Protein AF-A0A9X6S5W9-F1 (afdb_monomer_lite)

Radius of gyration: 14.78 Å; chains: 1; bounding box: 29×33×41 Å

pLDDT: mean 85.68, std 14.86, range [44.19, 97.81]

Organism: NCBI:txid1624

Foldseek 3Di:
DADPDLVRLVVVLCQLPDPPDWDWDWDQDPVRDIDDTDTDDPVNSVVSNVVSVCNNCVRVVNNVQQDDDPPDGRPPDDPDD

Sequence (81 aa):
MEFESVEEALGFLLDTNHQGNEMRVATVNPDGTRSDFKKATLKDYKESNREAVYALCDMLGLEKVYLVTNGRKPPYFSEEI

Structure (mmCIF, N/CA/C/O backbone):
data_AF-A0A9X6S5W9-F1
#
_entry.id   AF-A0A9X6S5W9-F1
#
loop_
_atom_site.group_PDB
_atom_site.id
_atom_site.type_symbol
_atom_site.label_atom_id
_atom_site.label_alt_id
_atom_site.label_comp_id
_atom_site.label_asym_id
_atom_site.label_entity_id
_atom_site.label_seq_id
_atom_site.pdbx_PDB_ins_code
_atom_site.Cartn_x
_atom_site.Cartn_y
_atom_site.Cartn_z
_atom_site.occupancy
_atom_site.B_iso_or_equiv
_atom_site.auth_seq_id
_atom_site.auth_comp_id
_atom_site.auth_asym_id
_atom_site.auth_atom_id
_atom_site.pdbx_PDB_model_num
ATOM 1 N N . MET A 1 1 ? -1.125 6.660 -1.734 1.00 80.88 1 MET A N 1
ATOM 2 C CA . MET A 1 1 ? -2.168 6.139 -2.646 1.00 80.88 1 MET A CA 1
ATOM 3 C C . MET A 1 1 ? -3.526 6.457 -2.041 1.00 80.88 1 MET A C 1
ATOM 5 O O . MET A 1 1 ? -3.641 6.310 -0.835 1.00 80.88 1 MET A O 1
ATOM 9 N N . GLU A 1 2 ? -4.508 6.901 -2.826 1.00 84.06 2 GLU A N 1
ATOM 10 C CA . GLU A 1 2 ? -5.844 7.266 -2.323 1.00 84.06 2 GLU A CA 1
ATOM 11 C C . GLU A 1 2 ? -6.889 6.346 -2.955 1.00 84.06 2 GLU A C 1
ATOM 13 O O . GLU A 1 2 ? -6.797 6.068 -4.150 1.00 84.06 2 GLU A O 1
ATOM 18 N N . PHE A 1 3 ? -7.857 5.895 -2.160 1.00 94.75 3 PHE A N 1
ATOM 19 C CA . PHE A 1 3 ? -8.978 5.060 -2.593 1.00 94.75 3 PHE A CA 1
ATOM 20 C C . PHE A 1 3 ? -10.287 5.686 -2.117 1.00 94.75 3 PHE A C 1
ATOM 22 O O . PHE A 1 3 ? -10.337 6.270 -1.034 1.00 94.75 3 PHE A O 1
ATOM 29 N N . GLU A 1 4 ? -11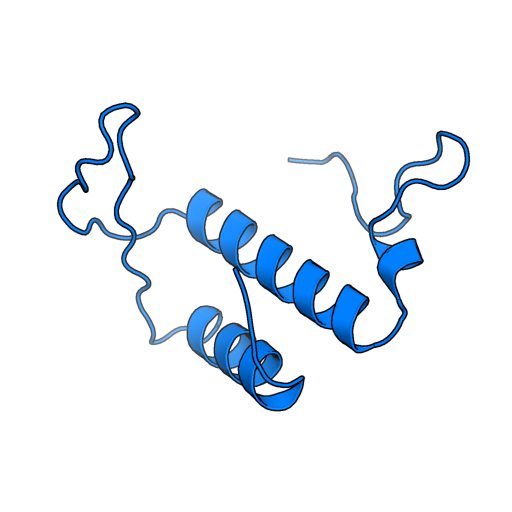.351 5.542 -2.898 1.00 94.56 4 GLU A N 1
ATOM 30 C CA . GLU A 1 4 ? -12.676 6.075 -2.572 1.00 94.56 4 GLU A CA 1
ATOM 31 C C . GLU A 1 4 ? -13.475 5.135 -1.656 1.00 94.56 4 GLU A C 1
ATOM 33 O O . GLU A 1 4 ? -14.416 5.565 -0.987 1.00 94.56 4 GLU A O 1
ATOM 38 N N . SER A 1 5 ? -13.118 3.845 -1.617 1.00 96.75 5 SER A N 1
ATOM 39 C CA . SER A 1 5 ? -13.818 2.829 -0.824 1.00 96.75 5 SER A CA 1
ATOM 40 C C . SER A 1 5 ? -12.918 1.679 -0.368 1.00 96.75 5 SER A C 1
ATOM 42 O O . SER A 1 5 ? -11.851 1.413 -0.929 1.00 96.75 5 SER A O 1
ATOM 44 N N . VAL A 1 6 ? -13.398 0.941 0.638 1.00 97.19 6 VAL A N 1
ATOM 45 C CA . VAL A 1 6 ? -12.758 -0.289 1.125 1.00 97.19 6 VAL A CA 1
ATOM 46 C C . VAL A 1 6 ? -12.721 -1.349 0.023 1.00 97.19 6 VAL A C 1
ATOM 48 O O . VAL A 1 6 ? -11.704 -2.025 -0.137 1.00 97.19 6 VAL A O 1
ATOM 51 N N . GLU A 1 7 ? -13.795 -1.484 -0.762 1.00 97.81 7 GLU A N 1
ATOM 52 C CA . GLU A 1 7 ? -13.848 -2.415 -1.889 1.00 97.81 7 GLU A CA 1
ATOM 53 C C . GLU A 1 7 ? -12.776 -2.116 -2.942 1.00 97.81 7 GLU A C 1
ATOM 55 O O . GLU A 1 7 ? -12.146 -3.046 -3.445 1.00 97.81 7 GLU A O 1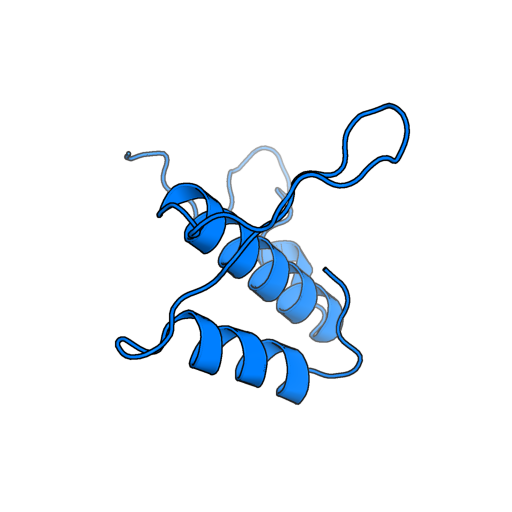
ATOM 60 N N . GLU A 1 8 ? -12.530 -0.840 -3.248 1.00 97.62 8 GLU A N 1
ATOM 61 C CA . GLU A 1 8 ? -11.505 -0.437 -4.214 1.00 97.62 8 GLU A CA 1
ATOM 62 C C . GLU A 1 8 ? -10.098 -0.816 -3.736 1.00 97.62 8 GLU A C 1
ATOM 64 O O . GLU A 1 8 ? -9.332 -1.437 -4.477 1.00 97.62 8 GLU A O 1
ATOM 69 N N . ALA A 1 9 ? -9.773 -0.525 -2.475 1.00 96.56 9 ALA A N 1
ATOM 70 C CA . ALA A 1 9 ? -8.466 -0.854 -1.918 1.00 96.56 9 ALA A CA 1
ATOM 71 C C . ALA A 1 9 ? -8.235 -2.372 -1.795 1.00 96.56 9 ALA A C 1
ATOM 73 O O . ALA A 1 9 ? -7.136 -2.863 -2.070 1.00 96.56 9 ALA A O 1
ATOM 74 N N . LEU A 1 10 ? -9.271 -3.143 -1.438 1.00 97.75 10 LEU A N 1
ATOM 75 C CA . LEU A 1 10 ? -9.207 -4.609 -1.446 1.00 97.75 10 LEU A CA 1
ATOM 76 C C . LEU A 1 10 ? -9.055 -5.163 -2.867 1.00 97.75 10 LEU A C 1
ATOM 78 O O . LEU A 1 10 ? -8.258 -6.077 -3.081 1.00 97.75 10 LEU A O 1
ATOM 82 N N . GLY A 1 11 ? -9.779 -4.599 -3.837 1.00 97.38 11 GLY A N 1
ATOM 83 C CA . GLY A 1 11 ? -9.658 -4.953 -5.250 1.00 97.38 11 GLY A CA 1
ATOM 84 C C . GLY A 1 11 ? -8.242 -4.728 -5.775 1.00 97.38 11 GLY A C 1
ATOM 85 O O . GLY A 1 11 ? -7.663 -5.632 -6.376 1.00 97.38 11 GLY A O 1
ATOM 86 N N . PHE A 1 12 ? -7.643 -3.577 -5.459 1.00 95.62 12 PHE A N 1
ATOM 87 C CA . PHE A 1 12 ? -6.252 -3.275 -5.791 1.00 95.62 12 PHE A CA 1
ATOM 88 C C . PHE A 1 12 ? -5.270 -4.295 -5.199 1.00 95.62 12 PHE A C 1
ATOM 90 O O . PHE A 1 12 ? -4.374 -4.768 -5.902 1.00 95.62 12 PHE A O 1
ATOM 97 N N . LEU A 1 13 ? -5.428 -4.663 -3.921 1.00 96.12 13 LEU A N 1
ATOM 98 C CA . LEU A 1 13 ? -4.564 -5.654 -3.273 1.00 96.12 13 LEU A CA 1
ATOM 99 C C . LEU A 1 13 ? -4.710 -7.043 -3.902 1.00 96.12 13 LEU A C 1
ATOM 101 O O . LEU A 1 13 ? -3.701 -7.716 -4.116 1.0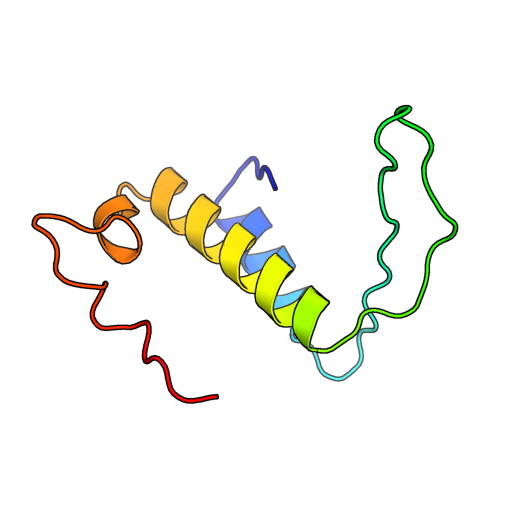0 96.12 13 LEU A O 1
ATOM 105 N N . LEU A 1 14 ? -5.932 -7.479 -4.212 1.00 96.69 14 LEU A N 1
ATOM 106 C CA . LEU A 1 14 ? -6.165 -8.763 -4.877 1.00 96.69 14 LEU A CA 1
ATOM 107 C C . LEU A 1 14 ? -5.537 -8.793 -6.273 1.00 96.69 14 LEU A C 1
ATOM 109 O O . LEU A 1 14 ? -4.858 -9.762 -6.608 1.00 96.69 14 LEU A O 1
ATOM 113 N N . ASP A 1 15 ? -5.717 -7.726 -7.052 1.00 95.38 15 ASP A N 1
ATOM 114 C CA . ASP A 1 15 ? -5.168 -7.612 -8.403 1.00 95.38 15 ASP A CA 1
ATOM 115 C C . ASP A 1 15 ? -3.633 -7.571 -8.384 1.00 95.38 15 ASP A C 1
ATOM 117 O O . ASP A 1 15 ? -2.968 -8.350 -9.066 1.00 95.38 15 ASP A O 1
ATOM 121 N N . THR A 1 16 ? -3.051 -6.739 -7.520 1.00 93.38 16 THR A N 1
ATOM 122 C CA . THR A 1 16 ? -1.595 -6.561 -7.423 1.00 93.38 16 THR A CA 1
ATOM 123 C C . THR A 1 16 ? -0.881 -7.824 -6.934 1.00 93.38 16 THR A C 1
ATOM 125 O O . THR A 1 16 ? 0.260 -8.073 -7.319 1.00 93.38 16 THR A O 1
ATOM 128 N N . ASN A 1 17 ? -1.529 -8.645 -6.101 1.00 91.88 17 ASN A N 1
ATOM 129 C CA . ASN A 1 17 ? -0.940 -9.882 -5.572 1.00 91.88 17 ASN A CA 1
ATOM 130 C C . ASN A 1 17 ? -1.313 -11.136 -6.382 1.00 91.88 17 ASN A C 1
ATOM 132 O O . ASN A 1 17 ? -0.885 -12.241 -6.036 1.00 91.88 17 ASN A O 1
ATOM 136 N N . HIS A 1 18 ? -2.077 -10.997 -7.468 1.00 94.31 18 HIS A N 1
ATOM 137 C CA . HIS A 1 18 ? -2.385 -12.114 -8.350 1.00 94.31 18 HIS A CA 1
ATOM 138 C C . HIS A 1 18 ? -1.140 -12.542 -9.147 1.00 94.31 18 HIS A C 1
ATOM 140 O O . HIS A 1 18 ? -0.484 -11.728 -9.791 1.00 94.31 18 HIS A O 1
ATOM 146 N N . GLN A 1 19 ? -0.830 -13.845 -9.163 1.00 88.75 19 GLN A N 1
ATOM 147 C CA . GLN A 1 19 ? 0.402 -14.379 -9.775 1.00 88.75 19 GLN A CA 1
ATOM 148 C C . GLN A 1 19 ? 0.527 -14.107 -11.283 1.00 88.75 19 GLN A C 1
ATOM 150 O O . GLN A 1 19 ? 1.632 -14.119 -11.820 1.00 88.75 19 GLN A O 1
ATOM 155 N N . GLY A 1 20 ? -0.599 -13.897 -11.968 1.00 91.75 20 GLY A N 1
ATOM 156 C CA . GLY A 1 20 ? -0.638 -13.596 -13.401 1.00 91.75 20 GLY A CA 1
ATOM 157 C C . GLY A 1 20 ? -0.454 -12.118 -13.754 1.00 91.75 20 GLY A C 1
ATOM 158 O O . GLY A 1 20 ? -0.366 -11.806 -14.938 1.00 91.75 20 GLY A O 1
ATOM 159 N N . ASN A 1 21 ? -0.413 -11.220 -12.766 1.00 89.62 21 ASN A N 1
ATOM 160 C CA . ASN A 1 21 ? -0.389 -9.781 -13.002 1.00 89.62 21 ASN A CA 1
ATOM 161 C C . ASN A 1 21 ? 1.018 -9.198 -12.833 1.00 89.62 21 ASN A C 1
ATOM 163 O O . ASN A 1 21 ? 1.744 -9.509 -11.888 1.00 89.62 21 ASN A O 1
ATOM 167 N N . GLU A 1 22 ? 1.392 -8.295 -13.741 1.00 91.25 22 GLU A N 1
ATOM 168 C CA . GLU A 1 22 ? 2.645 -7.546 -13.664 1.00 91.25 22 GLU A CA 1
ATOM 169 C C . GLU A 1 22 ? 2.369 -6.066 -13.399 1.00 91.25 22 GLU A C 1
ATOM 171 O O . GLU A 1 22 ? 1.781 -5.365 -14.223 1.00 91.25 22 GLU A O 1
ATOM 176 N N . MET A 1 23 ? 2.853 -5.566 -12.264 1.00 91.25 23 MET A N 1
ATOM 177 C CA . MET A 1 23 ? 2.798 -4.149 -11.939 1.00 91.25 23 MET A CA 1
ATOM 178 C C . MET A 1 23 ? 3.894 -3.400 -12.699 1.00 91.25 23 MET A C 1
ATOM 180 O O . MET A 1 23 ? 5.037 -3.859 -12.826 1.00 91.25 23 MET A O 1
ATOM 184 N N . ARG A 1 24 ? 3.559 -2.203 -13.180 1.00 92.56 24 ARG A N 1
ATOM 185 C CA . ARG A 1 24 ? 4.521 -1.267 -13.762 1.00 92.56 24 ARG A CA 1
ATOM 186 C C . ARG A 1 24 ? 4.493 0.033 -12.986 1.00 92.56 24 ARG A C 1
ATOM 188 O O . ARG A 1 24 ? 3.427 0.556 -12.685 1.00 92.56 24 ARG A O 1
ATOM 195 N N . VAL A 1 25 ? 5.674 0.559 -12.697 1.00 91.31 25 VAL A N 1
ATOM 196 C CA . VAL A 1 25 ? 5.838 1.781 -11.909 1.00 91.31 25 VAL A CA 1
ATOM 197 C C . VAL A 1 25 ? 6.622 2.815 -12.697 1.00 91.31 25 VAL A C 1
ATOM 199 O O . VAL A 1 25 ? 7.510 2.476 -13.482 1.00 91.31 25 VAL A O 1
ATOM 202 N N . ALA A 1 26 ? 6.293 4.079 -12.470 1.00 90.94 26 ALA A N 1
ATOM 203 C CA . ALA A 1 26 ? 7.053 5.227 -12.935 1.00 90.94 26 ALA A CA 1
ATOM 204 C C . ALA A 1 26 ? 7.475 6.047 -11.715 1.00 90.94 26 ALA A C 1
ATOM 206 O O . ALA A 1 26 ? 6.740 6.138 -10.731 1.00 90.94 26 ALA A O 1
ATOM 207 N N . THR A 1 27 ? 8.662 6.634 -11.768 1.00 87.38 27 THR A N 1
ATOM 208 C CA . THR A 1 27 ? 9.157 7.519 -10.717 1.00 87.38 27 THR A CA 1
ATOM 209 C C . THR A 1 27 ? 8.834 8.957 -11.094 1.00 87.38 27 THR A C 1
ATOM 211 O O . THR A 1 27 ? 9.044 9.362 -12.237 1.00 87.38 27 THR A O 1
ATOM 214 N N . VAL A 1 28 ? 8.314 9.722 -10.136 1.00 88.31 28 VAL A N 1
ATOM 215 C CA . VAL A 1 28 ? 8.192 11.174 -10.271 1.00 88.31 28 VAL A CA 1
ATOM 216 C C . VAL A 1 28 ? 9.500 11.784 -9.783 1.00 88.31 28 VAL A C 1
ATOM 218 O O . VAL A 1 28 ? 9.892 11.587 -8.633 1.00 88.31 28 VAL A O 1
ATOM 221 N N . ASN A 1 29 ? 10.200 12.472 -10.672 1.00 87.06 29 ASN A N 1
ATOM 222 C CA . ASN A 1 29 ? 11.430 13.180 -10.361 1.00 87.06 29 ASN A CA 1
ATOM 223 C C . ASN A 1 29 ? 11.128 14.453 -9.545 1.00 87.06 29 ASN A C 1
ATOM 225 O O . ASN A 1 29 ? 10.001 14.951 -9.573 1.00 87.06 29 ASN A O 1
ATOM 229 N N . PRO A 1 30 ? 12.125 15.028 -8.846 1.00 90.06 30 PRO A N 1
ATOM 230 C CA . PRO A 1 30 ? 11.933 16.247 -8.053 1.00 90.06 30 PRO A CA 1
ATOM 231 C C . PRO A 1 30 ? 11.437 17.463 -8.851 1.00 90.06 30 PRO A C 1
ATOM 233 O O . PRO A 1 30 ? 10.831 18.363 -8.281 1.00 90.06 30 PRO A O 1
ATOM 236 N N . ASP A 1 31 ? 11.681 17.490 -10.163 1.00 92.06 31 ASP A N 1
ATOM 237 C CA . ASP A 1 31 ? 11.200 18.520 -11.092 1.00 92.06 31 ASP A CA 1
ATOM 238 C C . ASP A 1 31 ? 9.749 18.291 -11.567 1.00 92.06 31 ASP A C 1
ATOM 240 O O . ASP A 1 31 ? 9.239 19.036 -12.402 1.00 92.06 31 ASP A O 1
ATOM 244 N N . GLY A 1 32 ? 9.079 17.256 -11.048 1.00 89.00 32 GLY A N 1
ATOM 245 C CA . GLY A 1 32 ? 7.717 16.872 -11.408 1.00 89.00 32 GLY A CA 1
ATOM 246 C C . GLY A 1 32 ? 7.609 16.030 -12.683 1.00 89.00 32 GLY A C 1
ATOM 247 O O . GLY A 1 32 ? 6.507 15.591 -13.021 1.00 89.00 32 GLY A O 1
ATOM 248 N N . THR A 1 33 ? 8.714 15.762 -13.387 1.00 92.19 33 THR A N 1
ATOM 249 C CA . THR A 1 33 ? 8.703 14.891 -14.571 1.00 92.19 33 THR A CA 1
ATOM 250 C C . THR A 1 33 ? 8.513 13.428 -14.176 1.00 92.19 33 THR A C 1
ATOM 252 O O . THR A 1 33 ? 8.946 12.990 -13.111 1.00 92.19 33 THR A O 1
ATOM 255 N N . ARG A 1 34 ? 7.845 12.645 -15.028 1.00 90.81 34 ARG A N 1
ATOM 256 C CA . ARG A 1 34 ? 7.659 11.201 -14.823 1.00 90.81 34 ARG A CA 1
ATOM 257 C C . ARG A 1 34 ? 8.622 10.418 -15.700 1.00 90.81 34 ARG A C 1
ATOM 259 O O . ARG A 1 34 ? 8.748 10.716 -16.884 1.00 90.81 34 ARG A O 1
ATOM 266 N N . SER A 1 35 ? 9.264 9.406 -15.125 1.00 90.25 35 SER A N 1
ATOM 267 C CA . SER A 1 35 ? 10.030 8.428 -15.896 1.00 90.25 35 SER A CA 1
ATOM 268 C C . SER A 1 35 ? 9.114 7.554 -16.752 1.00 90.25 35 SER A C 1
ATOM 270 O O . SER A 1 35 ? 7.913 7.443 -16.496 1.00 90.25 35 SER A O 1
ATOM 272 N N . ASP A 1 36 ? 9.711 6.824 -17.690 1.00 93.81 36 ASP A N 1
ATOM 273 C CA . ASP A 1 36 ? 9.027 5.714 -18.344 1.00 93.81 36 ASP A CA 1
ATOM 274 C C . ASP A 1 36 ? 8.592 4.647 -17.330 1.00 93.81 36 ASP A C 1
ATOM 276 O O . ASP A 1 36 ? 9.201 4.464 -16.266 1.00 93.81 36 ASP A O 1
ATOM 280 N N . PHE A 1 37 ? 7.541 3.911 -17.689 1.00 92.75 37 PHE A N 1
ATOM 281 C CA . PHE A 1 37 ? 7.060 2.776 -16.912 1.00 92.75 37 PHE A CA 1
ATOM 282 C C . PHE A 1 37 ? 8.021 1.594 -17.016 1.00 92.75 37 PHE A C 1
ATOM 284 O O . PHE A 1 37 ? 8.174 0.984 -18.081 1.00 92.75 37 PHE A O 1
ATOM 291 N N . LYS A 1 38 ? 8.578 1.186 -15.879 1.00 93.12 38 LYS A N 1
ATOM 292 C CA . LYS A 1 38 ? 9.403 -0.020 -15.744 1.00 93.12 38 LYS A CA 1
ATOM 293 C C . LYS A 1 38 ? 8.643 -1.135 -15.034 1.00 93.12 38 LYS A C 1
ATOM 295 O O . LYS A 1 38 ? 7.662 -0.880 -14.337 1.00 93.12 38 LYS A O 1
ATOM 300 N N . LYS A 1 39 ? 9.109 -2.374 -15.205 1.00 94.56 39 LYS A N 1
ATOM 301 C CA . LYS A 1 39 ? 8.618 -3.517 -14.427 1.00 94.56 39 LYS A CA 1
ATOM 302 C C . LYS A 1 39 ? 8.862 -3.258 -12.939 1.00 94.56 39 LYS A C 1
ATOM 304 O O . LYS A 1 39 ? 9.962 -2.846 -12.564 1.00 94.56 39 LYS A O 1
ATOM 309 N N . ALA A 1 40 ? 7.839 -3.478 -12.122 1.00 92.88 40 ALA A N 1
ATOM 310 C CA . ALA A 1 40 ? 7.945 -3.349 -10.679 1.00 92.88 40 ALA A CA 1
ATOM 311 C C . ALA A 1 40 ? 8.911 -4.390 -10.101 1.00 92.88 40 ALA A C 1
ATOM 313 O O . ALA A 1 40 ? 8.930 -5.559 -10.494 1.00 92.88 40 ALA A O 1
ATOM 314 N N . THR A 1 41 ? 9.717 -3.952 -9.144 1.00 93.88 41 THR A N 1
ATOM 315 C CA . THR A 1 41 ? 10.548 -4.815 -8.307 1.00 93.88 41 THR A CA 1
ATOM 316 C C . THR A 1 41 ? 9.751 -5.304 -7.102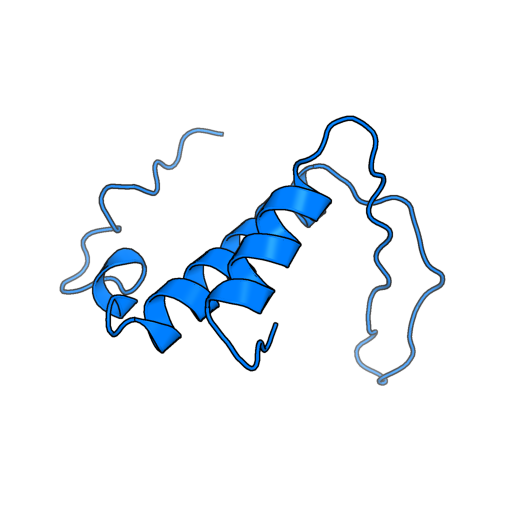 1.00 93.88 41 THR A C 1
ATOM 318 O O . THR A 1 41 ? 8.749 -4.701 -6.724 1.00 93.88 41 THR A O 1
ATOM 321 N N . LEU A 1 42 ? 10.230 -6.346 -6.416 1.00 92.81 42 LEU A N 1
ATOM 322 C CA . LEU A 1 42 ? 9.624 -6.801 -5.158 1.00 92.81 42 LEU A CA 1
ATOM 323 C C . LEU A 1 42 ? 9.501 -5.671 -4.120 1.00 92.81 42 LEU A C 1
ATOM 325 O O . LEU A 1 42 ? 8.551 -5.647 -3.342 1.00 92.81 42 LEU A O 1
ATOM 329 N N . LYS A 1 43 ? 10.451 -4.728 -4.109 1.00 92.31 43 LYS A N 1
ATOM 330 C CA . LYS A 1 43 ? 10.392 -3.558 -3.230 1.00 92.31 43 LYS A CA 1
ATOM 331 C C . LYS A 1 43 ? 9.194 -2.670 -3.569 1.00 92.31 43 LYS A C 1
ATOM 333 O O . LYS A 1 43 ? 8.504 -2.247 -2.651 1.00 92.31 43 LYS A O 1
ATOM 338 N N . ASP A 1 44 ? 8.930 -2.446 -4.854 1.00 92.44 44 ASP A N 1
ATOM 339 C CA . ASP A 1 44 ? 7.789 -1.645 -5.306 1.00 92.44 44 ASP A CA 1
ATOM 340 C C . ASP A 1 44 ? 6.463 -2.314 -4.910 1.00 92.44 44 ASP A C 1
ATOM 342 O O . ASP A 1 44 ? 5.590 -1.654 -4.362 1.00 92.44 44 ASP A O 1
ATOM 346 N N . TYR A 1 45 ? 6.342 -3.637 -5.077 1.00 93.12 45 TYR A N 1
ATOM 347 C CA . TYR A 1 45 ? 5.165 -4.390 -4.612 1.00 93.12 45 TYR A CA 1
ATOM 348 C C . TYR A 1 45 ? 4.946 -4.260 -3.101 1.00 93.12 45 TYR A C 1
ATOM 350 O O . TYR A 1 45 ? 3.830 -4.004 -2.653 1.00 93.12 45 TYR A O 1
ATOM 358 N N . LYS A 1 46 ? 6.009 -4.417 -2.299 1.00 92.50 46 LYS A N 1
ATOM 359 C CA . LYS A 1 46 ? 5.934 -4.260 -0.837 1.00 92.50 46 LYS A CA 1
ATOM 360 C C . LYS A 1 46 ? 5.507 -2.847 -0.442 1.00 92.50 46 LYS A C 1
ATOM 362 O O . LYS A 1 46 ? 4.731 -2.698 0.497 1.00 92.50 46 LYS A O 1
ATOM 367 N N . GLU A 1 47 ? 6.006 -1.835 -1.146 1.00 91.94 47 GLU A N 1
ATOM 368 C CA . GLU A 1 47 ? 5.647 -0.435 -0.926 1.00 91.94 47 GLU A CA 1
ATOM 369 C C . GLU A 1 47 ? 4.168 -0.183 -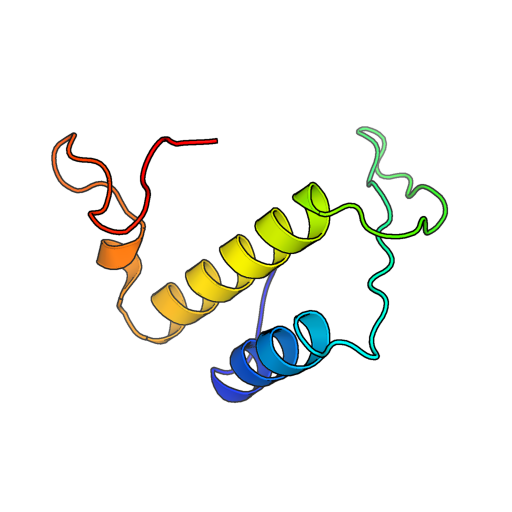1.238 1.00 91.94 47 GLU A C 1
ATOM 371 O O . GLU A 1 47 ? 3.431 0.263 -0.362 1.00 91.94 47 GLU A O 1
ATOM 376 N N . SER A 1 48 ? 3.711 -0.551 -2.439 1.00 92.31 48 SER A N 1
ATOM 377 C CA . SER A 1 48 ? 2.321 -0.365 -2.865 1.00 92.31 48 SER A CA 1
ATOM 378 C C . SER A 1 48 ? 1.332 -1.133 -1.989 1.00 92.31 48 SER A C 1
ATOM 380 O O . SER A 1 48 ? 0.315 -0.575 -1.583 1.00 92.31 48 SER A O 1
ATOM 382 N N . ASN A 1 49 ? 1.647 -2.380 -1.623 1.00 94.12 49 ASN A N 1
ATOM 383 C CA . ASN A 1 49 ? 0.828 -3.151 -0.686 1.00 94.12 49 ASN A CA 1
ATOM 384 C C . ASN A 1 49 ? 0.754 -2.468 0.687 1.00 94.12 49 ASN A C 1
ATOM 386 O O . ASN A 1 49 ? -0.316 -2.423 1.289 1.00 94.12 49 ASN A O 1
ATOM 390 N N . ARG A 1 50 ? 1.873 -1.928 1.190 1.00 92.56 50 ARG A N 1
ATOM 391 C CA . ARG A 1 50 ? 1.895 -1.228 2.480 1.00 92.56 50 ARG A CA 1
ATOM 392 C C . ARG A 1 50 ? 1.029 0.027 2.446 1.00 92.56 50 ARG A C 1
ATOM 394 O O . ARG A 1 50 ? 0.230 0.213 3.356 1.00 92.56 50 ARG A O 1
ATOM 401 N N . GLU A 1 51 ? 1.155 0.852 1.408 1.00 93.12 51 GLU A N 1
ATOM 402 C CA . GLU A 1 51 ? 0.311 2.043 1.247 1.00 93.12 51 GLU A CA 1
ATOM 403 C C . GLU A 1 51 ? -1.177 1.687 1.169 1.00 93.12 51 GLU A C 1
ATOM 405 O O . GLU A 1 51 ? -1.990 2.330 1.827 1.00 93.12 51 GLU A O 1
ATOM 410 N N . ALA A 1 52 ? -1.538 0.633 0.430 1.00 94.94 52 ALA A N 1
ATOM 411 C CA . ALA A 1 52 ? -2.929 0.204 0.330 1.00 94.94 52 ALA A CA 1
ATOM 412 C C . ALA A 1 52 ? -3.490 -0.323 1.657 1.00 94.94 52 ALA A C 1
ATOM 414 O O . ALA A 1 52 ? -4.629 -0.026 2.013 1.00 94.94 52 ALA A O 1
ATOM 415 N N . VAL A 1 53 ? -2.679 -1.042 2.437 1.00 94.25 53 VAL A N 1
ATOM 416 C CA . VAL A 1 53 ? -3.053 -1.456 3.796 1.00 94.25 53 VAL A CA 1
ATOM 417 C C . VAL A 1 53 ? -3.222 -0.250 4.724 1.00 94.25 53 VAL A C 1
ATOM 419 O O . VAL A 1 53 ? -4.130 -0.262 5.552 1.00 94.25 53 VAL A O 1
ATOM 422 N N . TYR A 1 54 ? -2.393 0.790 4.600 1.00 92.81 54 TYR A N 1
ATOM 423 C CA . TYR A 1 54 ? -2.534 2.007 5.409 1.00 92.81 54 TYR A CA 1
ATOM 424 C C . TYR A 1 54 ? -3.833 2.737 5.075 1.00 92.81 54 TYR A C 1
ATOM 426 O O . TYR A 1 54 ? -4.610 3.011 5.983 1.00 92.81 54 TYR A O 1
ATOM 434 N N . ALA A 1 55 ? -4.130 2.922 3.787 1.00 94.12 55 ALA A N 1
ATOM 435 C CA . ALA A 1 55 ? -5.384 3.528 3.350 1.00 94.12 55 ALA A CA 1
ATOM 436 C C . ALA A 1 55 ? -6.613 2.728 3.827 1.00 94.12 55 ALA A C 1
ATOM 438 O O . ALA A 1 55 ? -7.593 3.309 4.288 1.00 94.12 55 ALA A O 1
ATOM 439 N N . LEU A 1 56 ? -6.554 1.389 3.795 1.00 95.56 56 LEU A N 1
ATOM 440 C CA . LEU A 1 56 ? -7.586 0.530 4.391 1.00 95.56 56 LEU A CA 1
ATOM 441 C C . LEU A 1 56 ? -7.733 0.751 5.895 1.00 95.56 56 LEU A C 1
ATOM 443 O O . LEU A 1 56 ? -8.853 0.805 6.399 1.00 95.56 56 LEU A O 1
ATOM 447 N N . CYS A 1 57 ? -6.619 0.862 6.617 1.00 93.44 57 CYS A N 1
ATOM 448 C CA . CYS A 1 57 ? -6.656 1.134 8.047 1.00 93.44 57 CYS A CA 1
ATOM 449 C C . CYS A 1 57 ? -7.310 2.491 8.329 1.00 93.44 57 CYS A C 1
ATOM 451 O O . CYS A 1 57 ? -8.158 2.559 9.212 1.00 93.44 57 CYS A O 1
ATOM 453 N N . ASP A 1 58 ? -6.981 3.526 7.558 1.00 93.00 58 ASP A N 1
ATOM 454 C CA . ASP A 1 58 ? -7.549 4.871 7.703 1.00 93.00 58 ASP A CA 1
ATOM 455 C C . ASP A 1 58 ? -9.057 4.883 7.436 1.00 93.00 58 ASP A C 1
ATOM 457 O O . ASP A 1 58 ? -9.835 5.376 8.251 1.00 93.00 58 ASP A O 1
ATOM 461 N N . MET A 1 59 ? -9.503 4.242 6.351 1.00 95.00 59 MET A N 1
ATOM 462 C CA . MET A 1 59 ? -10.930 4.127 6.023 1.00 95.00 59 MET A CA 1
ATOM 463 C C . MET A 1 59 ? -11.740 3.371 7.087 1.00 95.00 59 MET A C 1
ATOM 465 O O . MET A 1 59 ? -12.933 3.623 7.257 1.00 95.00 59 MET A O 1
ATOM 469 N N . LEU A 1 60 ? -11.108 2.439 7.803 1.00 95.44 60 LEU A N 1
ATOM 470 C CA . LEU A 1 60 ? -11.754 1.598 8.813 1.00 95.44 60 LEU A CA 1
ATOM 471 C C . LEU A 1 60 ? -11.589 2.119 10.254 1.00 95.44 60 LEU A C 1
ATOM 473 O O . LEU A 1 60 ? -12.097 1.480 11.179 1.00 95.44 60 LEU A O 1
ATOM 477 N N . GLY A 1 61 ? -10.879 3.232 10.478 1.00 93.62 61 GLY A N 1
ATOM 478 C CA . GLY A 1 61 ? -10.555 3.719 11.829 1.00 93.62 61 GLY A CA 1
ATOM 479 C C . GLY A 1 61 ? -9.626 2.773 12.610 1.00 93.62 61 GLY A C 1
ATOM 480 O O . GLY A 1 61 ? -9.786 2.548 13.815 1.00 93.62 61 GLY A O 1
ATOM 481 N N . LEU A 1 62 ? -8.703 2.124 11.897 1.00 92.75 62 LEU A N 1
ATOM 482 C CA . LEU A 1 62 ? -7.728 1.152 12.396 1.00 92.75 62 LEU A CA 1
ATOM 483 C C . LEU A 1 62 ? -6.288 1.679 12.316 1.00 92.75 62 LEU A C 1
ATOM 485 O O . LEU A 1 62 ? -5.342 0.894 12.313 1.00 92.75 62 LEU A O 1
ATOM 489 N N . GLU A 1 63 ? -6.087 2.993 12.305 1.00 88.00 63 GLU A N 1
ATOM 490 C CA . GLU A 1 63 ? -4.787 3.654 12.119 1.00 88.00 63 GLU A CA 1
ATOM 491 C C . GLU A 1 63 ? -3.753 3.196 13.157 1.00 88.00 63 GLU A C 1
ATOM 493 O O . GLU A 1 63 ? -2.565 3.056 12.872 1.00 88.00 63 GLU A O 1
ATOM 498 N N . LYS A 1 64 ? -4.218 2.823 14.357 1.00 86.62 64 LYS A N 1
ATOM 499 C CA . LYS A 1 64 ? -3.412 2.192 15.419 1.00 86.62 64 LYS A CA 1
ATOM 500 C C . LYS A 1 64 ? -2.627 0.942 14.981 1.00 86.62 64 LYS A C 1
ATOM 502 O O . LYS A 1 64 ? -1.720 0.524 15.694 1.00 86.62 64 LYS A O 1
ATOM 507 N N . VAL A 1 65 ? -3.008 0.293 13.877 1.00 84.00 65 VAL A N 1
ATOM 508 C CA . VAL A 1 65 ? -2.335 -0.903 13.341 1.00 84.00 65 VAL A CA 1
ATOM 509 C C . VAL A 1 65 ? -0.953 -0.568 12.790 1.00 84.00 65 VAL A C 1
ATOM 511 O O . VAL A 1 65 ? -0.055 -1.402 12.886 1.00 84.00 65 VAL A O 1
ATOM 514 N N . TYR A 1 66 ? -0.768 0.630 12.236 1.00 81.69 66 TYR A N 1
ATOM 515 C CA . TYR A 1 66 ? 0.511 1.063 11.672 1.00 81.69 66 TYR A CA 1
ATOM 516 C C . TYR A 1 66 ? 1.097 2.289 12.385 1.00 81.69 66 TYR A C 1
ATOM 518 O O . TYR A 1 66 ? 2.309 2.509 12.333 1.00 81.69 66 TYR A O 1
ATOM 526 N N . LEU A 1 67 ? 0.274 3.062 13.098 1.00 80.19 67 LEU A N 1
ATOM 527 C CA . LEU A 1 67 ? 0.732 4.149 13.952 1.00 80.19 67 LEU A CA 1
ATOM 528 C C . LEU A 1 67 ? 1.368 3.595 15.231 1.00 80.19 67 LEU A C 1
ATOM 530 O O . LEU A 1 67 ? 0.748 2.893 16.028 1.00 80.19 67 LEU A O 1
ATOM 534 N N . VAL A 1 68 ? 2.629 3.959 15.451 1.00 67.25 68 VAL A N 1
ATOM 535 C CA . VAL A 1 68 ? 3.371 3.644 16.675 1.00 67.25 68 VAL A CA 1
ATOM 536 C C . VAL A 1 68 ? 2.810 4.465 17.834 1.00 67.25 68 VAL A C 1
ATOM 538 O O . VAL A 1 68 ? 3.164 5.627 18.021 1.00 67.25 68 VAL A O 1
ATOM 541 N N . THR A 1 69 ? 1.967 3.860 18.666 1.00 53.31 69 THR A N 1
ATOM 542 C CA . THR A 1 69 ? 1.616 4.446 19.964 1.00 53.31 69 THR A CA 1
ATOM 543 C C . THR A 1 69 ? 2.694 4.074 20.9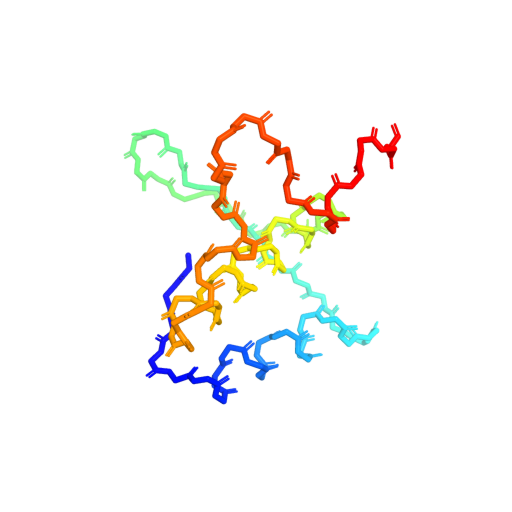89 1.00 53.31 69 THR A C 1
ATOM 545 O O . THR A 1 69 ? 2.896 2.895 21.275 1.00 53.31 69 THR A O 1
ATOM 548 N N . ASN A 1 70 ? 3.378 5.069 21.565 1.00 53.53 70 ASN A N 1
ATOM 549 C CA . ASN A 1 70 ? 4.329 4.927 22.685 1.00 53.53 70 ASN A CA 1
ATOM 550 C C . ASN A 1 70 ? 5.645 4.174 22.393 1.00 53.53 70 ASN A C 1
ATOM 552 O O . ASN A 1 70 ? 6.087 3.356 23.201 1.00 53.53 70 ASN A O 1
ATOM 556 N N . GLY A 1 71 ? 6.297 4.442 21.256 1.00 55.88 71 GLY A N 1
ATOM 557 C CA . GLY A 1 71 ? 7.662 3.955 20.984 1.00 55.88 71 GLY A CA 1
ATOM 558 C C . GLY A 1 71 ? 7.795 2.438 20.786 1.00 55.88 71 GLY A C 1
ATOM 559 O O . GLY A 1 71 ? 8.909 1.927 20.684 1.00 55.88 71 GLY A O 1
ATOM 560 N N . ARG A 1 72 ? 6.677 1.706 20.712 1.00 54.38 72 ARG A N 1
ATOM 561 C CA . ARG A 1 72 ? 6.636 0.289 20.342 1.00 54.38 72 ARG A CA 1
ATOM 562 C C . ARG A 1 72 ? 6.233 0.160 18.881 1.00 54.38 72 ARG A C 1
ATOM 564 O O . ARG A 1 72 ? 5.166 0.631 18.497 1.00 54.38 72 ARG A O 1
ATOM 571 N N . LYS A 1 73 ? 7.085 -0.482 18.077 1.00 56.88 73 LYS A N 1
ATOM 572 C CA . LYS A 1 73 ? 6.758 -0.835 16.688 1.00 56.88 73 LYS A CA 1
ATOM 573 C C . LYS A 1 73 ? 5.443 -1.622 16.655 1.00 56.88 73 LYS A C 1
ATOM 575 O O . LYS A 1 73 ? 5.186 -2.380 17.598 1.00 56.88 73 LYS A O 1
ATOM 580 N N . PRO A 1 74 ? 4.610 -1.453 15.617 1.00 58.59 74 PRO A N 1
ATOM 581 C CA . PRO A 1 74 ? 3.374 -2.202 15.541 1.00 58.59 74 PRO A CA 1
ATOM 582 C C . PRO A 1 74 ? 3.711 -3.699 15.461 1.00 58.59 74 PRO A C 1
ATOM 584 O O . PRO A 1 74 ? 4.677 -4.069 14.791 1.00 58.59 74 PRO A O 1
ATOM 587 N N . PRO A 1 75 ? 2.946 -4.570 16.139 1.00 56.56 75 PRO A N 1
ATOM 588 C CA . PRO A 1 75 ? 3.316 -5.973 16.360 1.00 56.56 75 PRO A CA 1
ATOM 589 C C . PRO A 1 75 ? 3.416 -6.809 15.073 1.00 56.56 75 PRO A C 1
ATOM 591 O O . PRO A 1 75 ? 3.882 -7.942 15.117 1.00 56.56 75 PRO A O 1
ATOM 594 N N . TYR A 1 76 ? 2.994 -6.251 13.938 1.00 59.16 76 TYR A N 1
ATOM 595 C CA . TYR A 1 76 ? 2.966 -6.903 12.631 1.00 59.16 76 TYR A CA 1
ATOM 596 C C . TYR A 1 76 ? 4.131 -6.506 11.710 1.00 59.16 76 TYR A C 1
ATOM 598 O O . TYR A 1 76 ? 4.224 -7.022 10.600 1.00 59.16 76 TYR A O 1
ATOM 606 N N . PHE A 1 77 ? 5.028 -5.617 12.153 1.00 56.34 77 PHE A N 1
ATOM 607 C CA . PHE A 1 77 ? 6.220 -5.217 11.400 1.00 56.34 77 PHE A CA 1
ATOM 608 C C . PHE A 1 77 ? 7.478 -5.728 12.115 1.00 56.34 77 PHE A C 1
ATOM 610 O O . PHE A 1 77 ? 7.991 -5.076 13.026 1.00 56.34 77 PHE A O 1
ATOM 617 N N . SER A 1 78 ? 7.968 -6.910 11.726 1.00 53.91 78 SER A N 1
ATOM 618 C CA . SER A 1 78 ? 9.285 -7.408 12.142 1.00 53.91 78 SER A CA 1
ATOM 619 C C . SER A 1 78 ? 10.394 -6.814 11.264 1.00 53.91 78 SER A C 1
ATOM 621 O O . SER A 1 78 ? 10.206 -6.581 10.072 1.00 53.91 78 SER A O 1
ATOM 623 N N . GLU A 1 79 ? 11.564 -6.563 11.858 1.00 48.78 79 GLU A N 1
ATOM 624 C CA . GLU A 1 79 ? 12.769 -6.064 11.169 1.00 48.78 79 GLU A CA 1
ATOM 625 C C . GLU A 1 79 ? 13.598 -7.160 10.485 1.00 48.78 79 GLU A C 1
ATOM 627 O O . GLU A 1 79 ? 14.773 -6.953 10.201 1.00 48.78 79 GLU A O 1
ATOM 632 N N . GLU A 1 80 ? 13.023 -8.326 10.205 1.00 44.53 80 GLU A N 1
ATOM 633 C CA . GLU A 1 80 ? 13.764 -9.379 9.512 1.00 44.53 80 GLU A CA 1
ATOM 634 C C . GLU A 1 80 ? 13.529 -9.292 7.998 1.00 44.53 80 GLU A C 1
ATOM 636 O O . GLU A 1 80 ? 12.544 -9.804 7.460 1.00 44.53 80 GLU A O 1
ATOM 641 N N . ILE A 1 81 ? 14.461 -8.608 7.323 1.00 44.19 81 ILE A N 1
ATOM 642 C CA . ILE A 1 81 ? 14.868 -8.886 5.936 1.00 44.19 81 ILE A CA 1
ATOM 643 C C . ILE A 1 81 ? 16.356 -9.218 5.959 1.00 44.19 81 ILE A C 1
ATOM 645 O O . ILE A 1 81 ? 17.116 -8.403 6.527 1.00 44.19 81 ILE A O 1
#

Secondary structure (DSSP, 8-state):
---SSHHHHHHHHHHHT-TT---EE-PBPTTSPBPPPEEPPHHHHHHHHHHHHHHHHHHTT-GGGTS-STTPPPTT-----